Protein AF-A0A3M1HJJ0-F1 (afdb_mono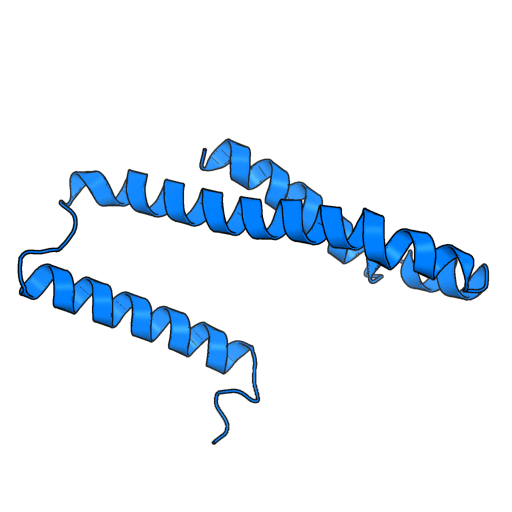mer)

Structure (mmCIF, N/CA/C/O backbone):
data_AF-A0A3M1HJJ0-F1
#
_entry.id   AF-A0A3M1HJJ0-F1
#
loop_
_atom_site.group_PDB
_atom_site.id
_atom_site.type_symbol
_atom_site.label_atom_id
_atom_site.label_alt_id
_atom_site.label_comp_id
_atom_site.label_asym_id
_atom_site.label_entity_id
_atom_site.label_seq_id
_atom_site.pdbx_PDB_ins_code
_atom_site.Cartn_x
_atom_site.Cartn_y
_atom_site.Cartn_z
_atom_site.occupancy
_atom_site.B_iso_or_equiv
_atom_site.auth_seq_id
_atom_site.auth_comp_id
_atom_site.auth_asym_id
_atom_site.auth_atom_id
_atom_site.pdbx_PDB_model_num
ATOM 1 N N . MET A 1 1 ? 11.87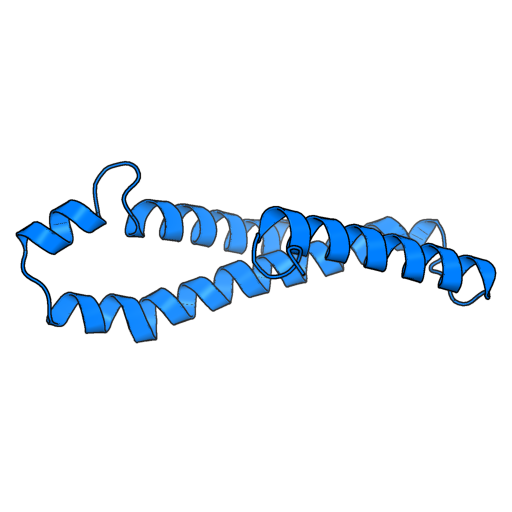2 -23.283 8.239 1.00 63.84 1 MET A N 1
ATOM 2 C CA . MET A 1 1 ? 11.939 -22.339 7.099 1.00 63.84 1 MET A CA 1
ATOM 3 C C . MET A 1 1 ? 11.517 -20.959 7.588 1.00 63.84 1 MET A C 1
ATOM 5 O O . MET A 1 1 ? 10.352 -20.778 7.900 1.00 63.84 1 MET A O 1
ATOM 9 N N . GLY A 1 2 ? 12.456 -20.017 7.734 1.00 82.94 2 GLY A N 1
ATOM 10 C CA . GLY A 1 2 ? 12.212 -18.729 8.414 1.00 82.94 2 GLY A CA 1
ATOM 11 C C . GLY A 1 2 ? 11.778 -17.566 7.514 1.00 82.94 2 GLY A C 1
ATOM 12 O O . GLY A 1 2 ? 11.660 -16.445 7.993 1.00 82.94 2 GLY A O 1
ATOM 13 N N . ILE A 1 3 ? 11.586 -17.804 6.215 1.00 85.75 3 ILE A N 1
ATOM 14 C CA . ILE A 1 3 ? 11.291 -16.746 5.241 1.00 85.75 3 ILE A CA 1
ATOM 15 C C . ILE A 1 3 ? 9.843 -16.249 5.332 1.00 85.75 3 ILE A C 1
ATOM 17 O O . ILE A 1 3 ? 9.631 -15.047 5.405 1.00 85.75 3 ILE A O 1
ATOM 21 N N . PHE A 1 4 ? 8.872 -17.163 5.437 1.00 88.44 4 PHE A N 1
ATOM 22 C CA . PHE A 1 4 ? 7.438 -16.849 5.518 1.00 88.44 4 PHE A CA 1
ATOM 23 C C . PHE A 1 4 ? 6.974 -16.408 6.912 1.00 88.44 4 PHE A C 1
ATOM 25 O O . PHE A 1 4 ? 5.844 -15.966 7.080 1.00 88.44 4 PHE A O 1
ATOM 32 N N . GLN A 1 5 ? 7.833 -16.539 7.924 1.00 92.75 5 GLN A N 1
ATOM 33 C CA . GLN A 1 5 ? 7.529 -16.116 9.295 1.00 92.75 5 GLN A CA 1
ATOM 34 C C . GLN A 1 5 ? 7.894 -14.647 9.556 1.00 92.75 5 GLN A C 1
ATOM 36 O O . GLN A 1 5 ? 7.530 -14.096 10.589 1.00 92.75 5 GLN A O 1
ATOM 41 N N . ASP A 1 6 ? 8.603 -14.005 8.625 1.00 94.06 6 ASP A N 1
ATOM 42 C CA . ASP A 1 6 ? 9.042 -12.616 8.719 1.00 94.06 6 ASP A CA 1
ATOM 43 C C . ASP A 1 6 ? 8.612 -11.867 7.452 1.00 94.06 6 ASP A C 1
ATOM 45 O O . ASP A 1 6 ? 9.056 -12.173 6.340 1.00 94.06 6 ASP A O 1
ATOM 49 N N . HIS A 1 7 ? 7.750 -10.863 7.621 1.00 91.62 7 HIS A N 1
ATOM 50 C CA . HIS A 1 7 ? 7.221 -10.084 6.503 1.00 91.62 7 HIS A CA 1
ATOM 51 C C . HIS A 1 7 ? 8.327 -9.372 5.715 1.00 91.62 7 HIS A C 1
ATOM 53 O O . HIS A 1 7 ? 8.228 -9.261 4.497 1.00 91.62 7 HIS A O 1
ATOM 59 N N . ARG A 1 8 ? 9.410 -8.930 6.367 1.00 93.56 8 ARG A N 1
ATOM 60 C CA . ARG A 1 8 ? 10.510 -8.221 5.697 1.00 93.56 8 ARG A CA 1
ATOM 61 C C . ARG A 1 8 ? 11.272 -9.162 4.784 1.00 93.56 8 ARG A C 1
ATOM 63 O O . ARG A 1 8 ? 11.564 -8.807 3.647 1.00 93.56 8 ARG A O 1
ATOM 70 N N . LYS A 1 9 ? 11.549 -10.374 5.269 1.00 94.88 9 LYS A N 1
ATOM 71 C CA . LYS A 1 9 ? 12.211 -11.415 4.474 1.00 94.88 9 LYS A CA 1
ATOM 72 C C . LYS A 1 9 ? 11.322 -11.858 3.321 1.00 94.88 9 LYS A C 1
ATOM 74 O O . LYS A 1 9 ? 11.800 -11.933 2.198 1.00 94.88 9 LYS A O 1
ATOM 79 N N . THR A 1 10 ? 10.031 -12.060 3.580 1.00 95.25 10 THR A N 1
ATOM 80 C CA . THR A 1 10 ? 9.055 -12.411 2.538 1.00 95.25 10 THR A CA 1
ATOM 81 C C . THR A 1 10 ? 9.014 -11.353 1.431 1.00 95.25 10 THR A C 1
ATOM 83 O O . THR A 1 10 ? 9.138 -11.695 0.256 1.00 95.25 10 THR A O 1
ATOM 86 N N . ILE A 1 11 ? 8.910 -10.069 1.792 1.00 93.69 11 ILE A N 1
ATOM 87 C CA . ILE A 1 11 ? 8.906 -8.958 0.830 1.00 93.69 11 ILE A CA 1
ATOM 88 C C . ILE A 1 11 ? 10.225 -8.919 0.052 1.00 93.69 11 ILE A C 1
ATOM 90 O O . ILE A 1 11 ? 10.203 -8.895 -1.177 1.00 93.69 11 ILE A O 1
ATOM 94 N N . ALA A 1 12 ? 11.368 -8.966 0.744 1.00 95.19 12 ALA A N 1
ATOM 95 C CA . ALA A 1 12 ? 12.682 -8.913 0.107 1.00 95.19 12 ALA A CA 1
ATOM 96 C C . ALA A 1 12 ? 12.875 -10.045 -0.912 1.00 95.19 12 ALA A C 1
ATOM 98 O O . ALA A 1 12 ? 13.359 -9.808 -2.017 1.00 95.19 12 ALA A O 1
ATOM 99 N N . THR A 1 13 ? 12.447 -11.263 -0.580 1.00 95.00 13 THR A N 1
ATOM 100 C CA . THR A 1 13 ? 12.502 -12.388 -1.518 1.00 95.00 13 THR A CA 1
ATOM 101 C C . THR A 1 13 ? 11.553 -12.200 -2.694 1.00 95.00 13 THR A C 1
ATOM 103 O O . THR A 1 13 ? 11.946 -12.502 -3.815 1.00 95.00 13 THR A O 1
ATOM 106 N N . GLY A 1 14 ? 10.348 -11.665 -2.483 1.00 94.06 14 GLY A N 1
ATOM 107 C CA . GLY A 1 14 ? 9.430 -11.346 -3.581 1.00 94.06 14 GLY A CA 1
ATOM 108 C C . GLY A 1 14 ? 10.051 -10.387 -4.602 1.00 94.06 14 GLY A C 1
ATOM 109 O O . GLY A 1 14 ? 10.003 -10.647 -5.802 1.00 94.06 14 GLY A O 1
ATOM 110 N N . PHE A 1 15 ? 10.714 -9.328 -4.131 1.00 95.00 15 PHE A N 1
ATOM 111 C CA . PHE A 1 15 ? 11.443 -8.396 -4.998 1.00 95.00 15 PHE A CA 1
ATOM 112 C C . PHE A 1 15 ? 12.648 -9.041 -5.688 1.00 95.00 15 PHE A C 1
ATOM 114 O O . PHE A 1 15 ? 12.839 -8.843 -6.886 1.00 95.00 15 PHE A O 1
ATOM 121 N N . ALA A 1 16 ? 13.440 -9.836 -4.963 1.00 96.69 16 ALA A N 1
ATOM 122 C CA . ALA A 1 16 ? 14.568 -10.556 -5.549 1.00 96.69 16 ALA A CA 1
ATOM 123 C C . ALA A 1 16 ? 14.106 -11.510 -6.663 1.00 96.69 16 ALA A C 1
ATOM 125 O O . ALA A 1 16 ? 14.694 -11.528 -7.742 1.00 96.69 16 ALA A O 1
ATOM 126 N N . LEU A 1 17 ? 13.014 -12.247 -6.435 1.00 96.69 17 LEU A N 1
ATOM 127 C CA . LEU A 1 17 ? 12.409 -13.121 -7.436 1.00 96.69 17 LEU A CA 1
ATOM 128 C C . LEU A 1 17 ? 11.915 -12.327 -8.652 1.00 96.69 17 LEU A C 1
ATOM 130 O O . LEU A 1 17 ? 12.200 -12.723 -9.777 1.00 96.69 17 LEU A O 1
ATOM 134 N N . ALA A 1 18 ? 11.227 -11.200 -8.449 1.00 95.00 18 ALA A N 1
ATOM 135 C CA . ALA A 1 18 ? 10.760 -10.354 -9.549 1.00 95.00 18 ALA A CA 1
ATOM 136 C C . ALA A 1 18 ? 11.920 -9.863 -10.435 1.00 95.00 18 ALA A C 1
ATOM 138 O O . ALA A 1 18 ? 11.825 -9.937 -11.658 1.00 95.00 18 ALA A O 1
ATOM 139 N N . ILE A 1 19 ? 13.036 -9.434 -9.832 1.00 96.31 19 ILE A N 1
ATOM 140 C CA . ILE A 1 19 ? 14.245 -9.023 -10.565 1.00 96.31 19 ILE A CA 1
ATOM 141 C C . ILE A 1 19 ? 14.816 -10.193 -11.369 1.00 96.31 19 ILE A C 1
ATOM 143 O O . ILE A 1 19 ? 15.128 -10.028 -12.546 1.00 96.31 19 ILE A O 1
ATOM 147 N N . VAL A 1 20 ? 14.926 -11.379 -10.763 1.00 97.94 20 VAL A N 1
ATOM 148 C CA . VAL A 1 20 ? 15.415 -12.580 -11.457 1.00 97.94 20 VAL A CA 1
ATOM 149 C C . VAL A 1 20 ? 14.535 -12.904 -12.665 1.00 97.94 20 VAL A C 1
ATOM 151 O O . VAL A 1 20 ? 15.064 -13.110 -13.753 1.00 97.94 20 VAL A O 1
ATOM 154 N N . LEU A 1 21 ? 13.207 -12.894 -12.513 1.00 96.69 21 LEU A N 1
ATOM 155 C CA . LEU A 1 21 ? 12.277 -13.168 -13.615 1.00 96.69 21 LEU A CA 1
ATOM 156 C C . LEU A 1 21 ? 12.386 -12.131 -14.740 1.00 96.69 21 LEU A C 1
ATOM 158 O O . LEU A 1 21 ? 12.385 -12.504 -15.910 1.00 96.69 21 LEU A O 1
ATOM 162 N N . ILE A 1 22 ? 12.539 -10.851 -14.395 1.00 95.50 22 ILE A N 1
ATOM 163 C CA . ILE A 1 22 ? 12.767 -9.774 -15.365 1.00 95.50 22 ILE A CA 1
ATOM 164 C C . ILE A 1 22 ? 14.057 -10.014 -16.161 1.00 95.50 22 ILE A C 1
ATOM 166 O O . ILE A 1 22 ? 14.042 -9.941 -17.389 1.00 95.50 22 ILE A O 1
ATOM 170 N N . VAL A 1 23 ? 15.164 -10.324 -15.479 1.00 96.62 23 VAL A N 1
ATOM 171 C CA . VAL A 1 23 ? 16.459 -10.581 -16.129 1.00 96.62 23 VAL A CA 1
ATOM 172 C C . VAL A 1 23 ? 16.373 -11.805 -17.037 1.00 96.62 23 VAL A C 1
ATOM 174 O O . VAL A 1 23 ? 16.832 -11.750 -18.175 1.00 96.62 23 VAL A O 1
ATOM 177 N N . LEU A 1 24 ? 15.751 -12.891 -16.573 1.00 97.44 24 LEU A N 1
ATOM 178 C CA . LEU A 1 24 ? 15.563 -14.097 -17.380 1.00 97.44 24 LEU A CA 1
ATOM 179 C C . LEU A 1 24 ? 14.712 -13.825 -18.626 1.00 97.44 24 LEU A C 1
ATOM 181 O O . LEU A 1 24 ? 15.102 -14.241 -19.714 1.00 97.44 24 LEU A O 1
ATOM 185 N N . GLY A 1 25 ? 13.607 -13.085 -18.495 1.00 96.38 25 GLY A N 1
ATOM 186 C CA . GLY A 1 25 ? 12.779 -12.680 -19.635 1.00 96.38 25 GLY A CA 1
ATOM 187 C C . GLY A 1 25 ? 13.556 -11.839 -20.650 1.00 96.38 25 GLY A C 1
ATOM 188 O O . GLY A 1 25 ? 13.463 -12.078 -21.852 1.00 96.38 25 GLY A O 1
ATOM 189 N N . GLN A 1 26 ? 14.402 -10.916 -20.182 1.00 94.88 26 GLN A N 1
ATOM 190 C CA . GLN A 1 26 ? 15.261 -10.114 -21.056 1.00 94.88 26 GLN A CA 1
ATOM 191 C C . GLN A 1 26 ? 16.274 -10.969 -21.827 1.00 94.88 26 GLN A C 1
ATOM 193 O O . GLN A 1 26 ? 16.446 -10.775 -23.029 1.00 94.88 26 GLN A O 1
ATOM 198 N N . LEU A 1 27 ? 16.927 -11.919 -21.151 1.00 96.06 27 LEU A N 1
ATOM 199 C CA . LEU 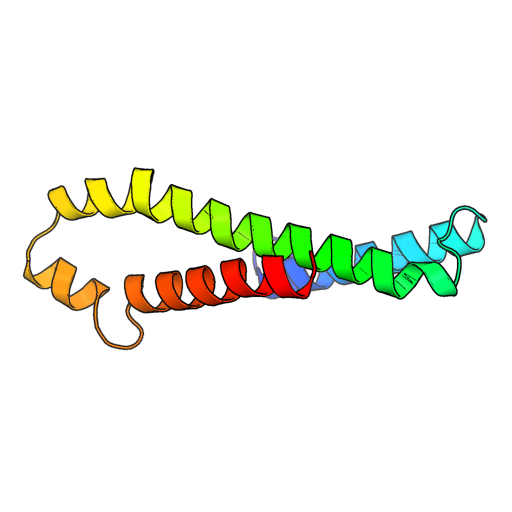A 1 27 ? 17.880 -12.844 -21.773 1.00 96.06 27 LEU A CA 1
ATOM 200 C C . LEU A 1 27 ? 17.201 -13.810 -22.757 1.00 96.06 27 LEU A C 1
ATOM 202 O O . LEU A 1 27 ? 17.826 -14.219 -23.731 1.00 96.06 27 LEU A O 1
ATOM 206 N N . ALA A 1 28 ? 15.931 -14.145 -22.523 1.00 97.06 28 ALA A N 1
ATOM 207 C CA . ALA A 1 28 ? 15.112 -14.971 -23.408 1.00 97.06 28 ALA A CA 1
ATOM 208 C C . ALA A 1 28 ? 14.509 -14.200 -24.601 1.00 97.06 28 ALA A C 1
ATOM 210 O O . ALA A 1 28 ? 13.875 -14.810 -25.456 1.00 97.06 28 ALA A O 1
ATOM 211 N N . GLY A 1 29 ? 14.699 -12.877 -24.678 1.00 95.44 29 GLY A N 1
ATOM 212 C CA . GLY A 1 29 ? 14.138 -12.037 -25.742 1.00 95.44 29 GLY A CA 1
ATOM 213 C C . GLY A 1 29 ? 12.668 -11.638 -25.546 1.00 95.44 29 GLY A C 1
ATOM 214 O O . GLY A 1 29 ? 12.088 -11.047 -26.451 1.00 95.44 29 GLY A O 1
ATOM 215 N N . GLU A 1 30 ? 12.079 -11.907 -24.377 1.00 94.19 30 GLU A N 1
ATOM 216 C CA . GLU A 1 30 ? 10.696 -11.537 -24.012 1.00 94.19 30 GLU A CA 1
ATOM 217 C C . GLU A 1 30 ? 10.619 -10.311 -23.076 1.00 94.19 30 GLU A C 1
ATOM 219 O O . GLU A 1 30 ? 9.561 -9.969 -22.545 1.00 94.19 30 GLU A O 1
ATOM 224 N N . GLY A 1 31 ? 11.752 -9.650 -22.828 1.00 92.12 31 GLY A N 1
ATOM 225 C CA . GLY A 1 31 ? 11.839 -8.477 -21.958 1.00 92.12 31 GLY A CA 1
ATOM 226 C C . GLY A 1 31 ? 11.223 -7.207 -22.555 1.00 92.12 31 GLY A C 1
ATOM 227 O O . GLY A 1 31 ? 11.045 -7.073 -23.765 1.00 92.12 31 GLY A O 1
ATOM 228 N N . LEU A 1 32 ? 10.926 -6.237 -21.686 1.00 93.25 32 LEU A N 1
ATOM 229 C CA . LEU A 1 32 ? 10.450 -4.916 -22.098 1.00 93.25 32 LEU A CA 1
ATOM 230 C C . LEU A 1 32 ? 11.562 -4.116 -22.790 1.00 93.25 32 LEU A C 1
ATOM 232 O O . LEU A 1 32 ? 12.709 -4.101 -22.336 1.00 93.25 32 LEU A O 1
ATOM 236 N N . ALA A 1 33 ? 11.200 -3.372 -23.836 1.00 94.44 33 ALA A N 1
ATOM 237 C CA . ALA A 1 33 ? 12.099 -2.400 -24.450 1.00 94.44 33 ALA A CA 1
ATOM 238 C C . ALA A 1 33 ? 12.490 -1.285 -23.458 1.00 94.44 33 ALA A C 1
ATOM 240 O O . ALA A 1 33 ? 11.742 -0.957 -22.532 1.00 94.44 33 ALA A O 1
ATOM 241 N N . ALA A 1 34 ? 13.681 -0.703 -23.646 1.00 91.88 34 ALA A N 1
ATOM 242 C CA . ALA A 1 34 ? 14.287 0.259 -22.719 1.00 91.88 34 ALA A CA 1
ATOM 243 C C . ALA A 1 34 ? 13.391 1.486 -22.436 1.00 91.88 34 ALA A C 1
ATOM 245 O O . ALA A 1 34 ? 13.299 1.958 -21.304 1.00 91.88 34 ALA A O 1
ATOM 246 N N . ASP A 1 35 ? 12.696 1.973 -23.457 1.00 95.25 35 ASP A N 1
ATOM 247 C CA . ASP A 1 35 ? 11.782 3.115 -23.415 1.00 95.25 35 ASP A CA 1
ATOM 248 C C . ASP A 1 35 ? 10.446 2.809 -22.712 1.00 95.25 35 ASP A C 1
ATOM 250 O O . ASP A 1 35 ? 9.786 3.717 -22.206 1.00 95.25 35 ASP A O 1
ATOM 254 N N . MET A 1 36 ? 10.064 1.533 -22.597 1.00 95.62 36 MET A N 1
ATOM 255 C CA . MET A 1 36 ? 8.801 1.112 -21.977 1.00 95.62 36 MET A CA 1
ATOM 256 C C . MET A 1 36 ? 8.865 0.999 -20.447 1.00 95.62 36 MET A C 1
ATOM 258 O O . MET A 1 36 ? 7.821 0.940 -19.790 1.00 95.62 36 MET A O 1
ATOM 262 N N . TRP A 1 37 ? 10.063 0.971 -19.856 1.00 94.12 37 TRP A N 1
ATOM 263 C CA . TRP A 1 37 ? 10.244 0.705 -18.423 1.00 94.12 37 TRP A CA 1
ATOM 264 C C . TRP A 1 37 ? 9.565 1.731 -17.521 1.00 94.12 37 TRP A C 1
ATOM 266 O O . TRP A 1 37 ? 8.957 1.352 -16.522 1.00 94.12 37 TRP A O 1
ATOM 276 N N . ILE A 1 38 ? 9.612 3.015 -17.880 1.00 95.50 38 ILE A N 1
ATOM 277 C CA . ILE A 1 38 ? 8.979 4.075 -17.083 1.00 95.50 38 ILE A CA 1
ATOM 278 C C . ILE A 1 38 ? 7.463 3.855 -17.022 1.00 95.50 38 ILE A C 1
ATOM 280 O O . ILE A 1 38 ? 6.882 3.869 -15.938 1.00 95.50 38 ILE A O 1
ATOM 284 N N . ALA A 1 39 ? 6.828 3.579 -18.164 1.00 96.00 39 ALA A N 1
ATOM 285 C CA . ALA A 1 39 ? 5.392 3.320 -18.230 1.00 96.00 39 ALA A CA 1
ATOM 286 C C . ALA A 1 39 ? 4.999 2.024 -17.499 1.00 96.00 39 ALA A C 1
ATOM 288 O O . ALA A 1 39 ? 3.957 1.970 -16.844 1.00 96.00 39 ALA A O 1
ATOM 289 N N . ALA A 1 40 ? 5.834 0.983 -17.574 1.00 95.38 40 ALA A N 1
ATOM 290 C CA . ALA A 1 40 ? 5.613 -0.268 -16.854 1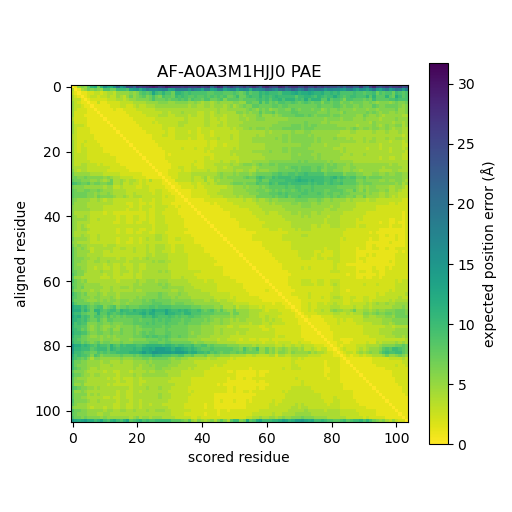.00 95.38 40 ALA A CA 1
ATOM 291 C C . ALA A 1 40 ? 5.706 -0.083 -15.330 1.00 95.38 40 ALA A C 1
ATOM 293 O O . ALA A 1 40 ? 4.839 -0.566 -14.599 1.00 95.38 40 ALA A O 1
ATOM 294 N N . LEU A 1 41 ? 6.709 0.659 -14.851 1.00 95.12 41 LEU A N 1
ATOM 295 C CA . LEU A 1 41 ? 6.873 0.980 -13.432 1.00 95.12 41 LEU A CA 1
ATOM 296 C C . LEU A 1 41 ? 5.759 1.893 -12.917 1.00 95.12 41 LEU A C 1
ATOM 298 O O . LEU A 1 41 ? 5.255 1.649 -11.824 1.00 95.12 41 LEU A O 1
ATOM 302 N N . ALA A 1 42 ? 5.332 2.886 -13.704 1.00 97.44 42 ALA A N 1
ATOM 303 C CA . ALA A 1 42 ? 4.172 3.711 -13.375 1.00 97.44 42 ALA A CA 1
ATOM 304 C C . ALA A 1 42 ? 2.918 2.837 -13.231 1.00 97.44 42 ALA A C 1
ATOM 306 O O . ALA A 1 42 ? 2.285 2.835 -12.183 1.00 97.44 42 ALA A O 1
ATOM 307 N N . ARG A 1 43 ? 2.625 1.969 -14.206 1.00 96.56 43 ARG A N 1
ATOM 308 C CA . ARG A 1 43 ? 1.483 1.044 -14.126 1.00 96.56 43 ARG A CA 1
ATOM 309 C C . ARG A 1 43 ? 1.549 0.129 -12.900 1.00 96.56 43 ARG A C 1
ATOM 311 O O . ARG A 1 43 ? 0.546 -0.064 -12.217 1.00 96.56 43 ARG A O 1
ATOM 318 N N . TRP A 1 44 ? 2.724 -0.421 -12.599 1.00 95.75 44 TRP A N 1
ATOM 319 C CA . TRP A 1 44 ? 2.919 -1.259 -11.418 1.00 95.75 44 TRP A CA 1
ATOM 320 C C . TRP A 1 44 ? 2.711 -0.474 -10.113 1.00 95.75 44 TRP A C 1
ATOM 322 O O . TRP A 1 44 ? 2.000 -0.941 -9.221 1.00 95.75 44 TRP A O 1
ATOM 332 N N . GLY A 1 45 ? 3.239 0.751 -10.031 1.00 97.44 45 GLY A N 1
ATOM 333 C CA . GLY A 1 45 ? 2.999 1.678 -8.926 1.00 97.44 45 GLY A CA 1
ATOM 334 C C . GLY A 1 45 ? 1.519 2.032 -8.760 1.00 97.44 45 GLY A C 1
ATOM 335 O O . GLY A 1 45 ? 1.010 1.998 -7.640 1.00 97.44 45 GLY A O 1
ATOM 336 N N . HIS A 1 46 ? 0.803 2.281 -9.861 1.00 98.25 46 HIS A N 1
ATOM 337 C CA . HIS A 1 46 ? -0.636 2.544 -9.868 1.00 98.25 46 HIS A CA 1
ATOM 338 C C . HIS A 1 46 ? -1.421 1.362 -9.290 1.00 98.25 46 HIS A C 1
ATOM 340 O O . HIS A 1 46 ? -2.288 1.555 -8.439 1.00 98.25 46 HIS A O 1
ATOM 346 N N . PHE A 1 47 ? -1.090 0.126 -9.681 1.00 97.81 47 PHE A N 1
ATOM 347 C CA . PHE A 1 47 ? -1.746 -1.064 -9.137 1.00 97.81 47 PHE A CA 1
ATOM 348 C C . PHE A 1 47 ? -1.484 -1.245 -7.641 1.00 97.81 47 PHE A C 1
ATOM 350 O O . PHE A 1 47 ? -2.426 -1.486 -6.890 1.00 97.81 47 PHE A O 1
ATOM 357 N N . LEU A 1 48 ? -0.243 -1.080 -7.175 1.00 96.62 48 LEU A N 1
ATOM 358 C CA . LEU A 1 48 ? 0.069 -1.169 -5.743 1.00 96.62 48 LEU A CA 1
ATOM 359 C C . LEU A 1 48 ? -0.644 -0.084 -4.924 1.00 96.62 48 LEU A C 1
ATOM 361 O O . LEU A 1 48 ? -1.186 -0.363 -3.848 1.00 96.62 48 LEU A O 1
ATOM 365 N N . ALA A 1 49 ? -0.676 1.142 -5.445 1.00 98.31 49 ALA A N 1
ATOM 366 C CA . ALA A 1 49 ? -1.393 2.260 -4.847 1.00 98.31 49 ALA A CA 1
ATOM 367 C C . ALA A 1 49 ? -2.905 1.991 -4.792 1.00 98.31 49 ALA A C 1
ATOM 369 O O . ALA A 1 49 ? -3.520 2.166 -3.740 1.00 98.31 49 ALA A O 1
ATOM 370 N N . GLY A 1 50 ? -3.483 1.478 -5.881 1.00 98.25 50 GLY A N 1
ATOM 371 C CA . GLY A 1 50 ? -4.899 1.129 -5.983 1.00 98.25 50 GLY A CA 1
ATOM 372 C C . GLY A 1 50 ? -5.297 0.000 -5.036 1.00 98.25 50 GLY A C 1
ATOM 373 O O . GLY A 1 50 ? -6.289 0.129 -4.320 1.00 98.25 50 GLY A O 1
ATOM 374 N N . ILE A 1 51 ? -4.490 -1.063 -4.948 1.00 98.00 51 ILE A N 1
ATOM 375 C CA . ILE A 1 51 ? -4.695 -2.160 -3.989 1.00 98.00 51 ILE A CA 1
ATOM 376 C C . ILE A 1 51 ? -4.680 -1.621 -2.556 1.00 98.00 51 ILE A C 1
ATOM 378 O O . ILE A 1 51 ? -5.558 -1.957 -1.763 1.00 98.00 51 ILE A O 1
ATOM 382 N N . THR A 1 52 ? -3.721 -0.753 -2.227 1.00 97.81 52 THR A N 1
ATOM 383 C CA . THR A 1 52 ? -3.625 -0.142 -0.893 1.00 97.81 52 THR A CA 1
ATOM 384 C C . THR A 1 52 ? -4.840 0.738 -0.597 1.00 97.81 52 THR A C 1
ATOM 386 O O . THR A 1 52 ? -5.446 0.623 0.468 1.00 97.81 52 THR A O 1
ATOM 389 N N . TRP A 1 53 ? -5.225 1.597 -1.541 1.00 98.50 53 TRP A N 1
ATOM 390 C CA . TRP A 1 53 ? -6.340 2.526 -1.391 1.00 98.50 53 TRP A CA 1
ATOM 391 C C . TRP A 1 53 ? -7.679 1.802 -1.227 1.00 98.50 53 TRP A C 1
ATOM 393 O O . TRP A 1 53 ? -8.364 1.991 -0.220 1.00 98.50 53 TRP A O 1
ATOM 403 N N . ILE A 1 54 ? -8.034 0.947 -2.187 1.00 98.31 54 ILE A N 1
ATOM 404 C CA . ILE A 1 54 ? -9.311 0.229 -2.193 1.00 98.31 54 ILE A CA 1
ATOM 405 C C . ILE A 1 54 ? -9.349 -0.827 -1.084 1.00 98.31 54 ILE A C 1
ATOM 407 O O . ILE A 1 54 ? -10.374 -0.978 -0.421 1.00 98.31 54 ILE A O 1
ATOM 411 N N . GLY A 1 55 ? -8.229 -1.496 -0.797 1.00 98.38 55 GLY A N 1
ATOM 412 C CA . GLY A 1 55 ? -8.130 -2.428 0.327 1.00 98.38 55 GLY A CA 1
ATOM 413 C C . GLY A 1 55 ? -8.429 -1.755 1.670 1.00 98.38 55 GLY A C 1
ATOM 414 O O . GLY A 1 55 ? -9.222 -2.270 2.460 1.00 98.38 55 GLY A O 1
ATOM 415 N N . LEU A 1 56 ? -7.867 -0.565 1.912 1.00 98.31 56 LEU A N 1
ATOM 416 C CA . LEU A 1 56 ? -8.167 0.214 3.117 1.00 98.31 56 LEU A CA 1
ATOM 417 C C . LEU A 1 56 ? -9.592 0.775 3.112 1.00 98.31 56 LEU A C 1
ATOM 419 O O . LEU A 1 56 ? -10.225 0.810 4.166 1.00 98.31 56 LEU A O 1
ATOM 423 N N . LEU A 1 57 ? -10.131 1.152 1.947 1.00 98.12 57 LEU A N 1
ATOM 424 C CA . LEU A 1 57 ? -11.530 1.561 1.820 1.00 98.12 57 LEU A CA 1
ATOM 425 C C . LEU A 1 57 ? -12.469 0.441 2.279 1.00 98.12 57 LEU A C 1
ATOM 427 O O . LEU A 1 57 ? -13.368 0.677 3.087 1.00 98.12 57 LEU A O 1
ATOM 431 N N . TYR A 1 58 ? -12.247 -0.784 1.809 1.00 98.38 58 TYR A N 1
ATOM 432 C CA . TYR A 1 58 ? -13.039 -1.944 2.209 1.00 98.38 58 TYR A CA 1
ATOM 433 C C . TYR A 1 58 ? -12.860 -2.280 3.684 1.00 98.38 58 TYR A C 1
ATOM 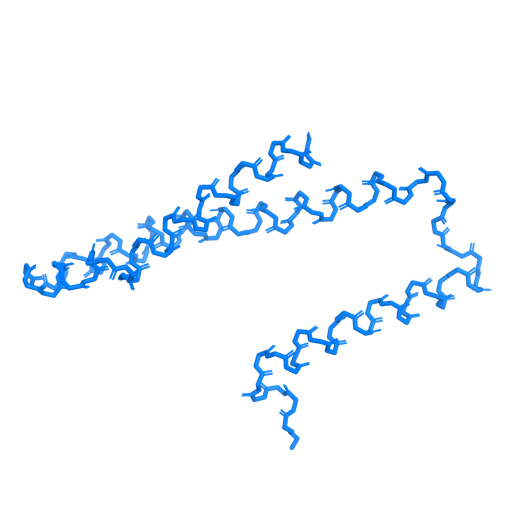435 O O . TYR A 1 58 ? -13.852 -2.520 4.372 1.00 98.38 58 TYR A O 1
ATOM 443 N N . TYR A 1 59 ? -11.633 -2.211 4.202 1.00 97.69 59 TYR A N 1
ATOM 444 C CA . TYR A 1 59 ? -11.386 -2.356 5.634 1.00 97.69 59 TYR A CA 1
ATOM 445 C C . TYR A 1 59 ? -12.200 -1.342 6.456 1.00 97.69 59 TYR A C 1
ATOM 447 O O . TYR A 1 59 ? -12.867 -1.728 7.415 1.00 97.69 59 TYR A O 1
ATOM 455 N N . PHE A 1 60 ? -12.220 -0.062 6.075 1.00 97.06 60 PHE A N 1
ATOM 456 C CA . PHE A 1 60 ? -12.981 0.949 6.812 1.00 97.06 60 PHE A CA 1
ATOM 457 C C . PHE A 1 60 ? -14.490 0.718 6.770 1.00 97.06 60 PHE A C 1
ATOM 459 O O . PHE A 1 60 ? -15.152 0.842 7.804 1.00 97.06 60 PHE A O 1
ATOM 466 N N . ASN A 1 61 ? -15.028 0.376 5.600 1.00 96.62 61 ASN A N 1
ATOM 467 C CA . ASN A 1 61 ? -16.469 0.245 5.404 1.00 96.62 61 ASN A CA 1
ATOM 468 C C . ASN A 1 61 ? -17.021 -1.052 5.996 1.00 96.62 61 ASN A C 1
ATOM 470 O O . ASN A 1 61 ? -18.008 -1.023 6.727 1.00 96.62 61 ASN A O 1
ATOM 474 N N . PHE A 1 62 ? -16.378 -2.183 5.712 1.00 97.44 62 PHE A N 1
ATOM 475 C CA . PHE A 1 62 ? -16.934 -3.496 6.033 1.00 97.44 62 PHE A CA 1
ATOM 476 C C . PHE A 1 62 ? -16.427 -4.074 7.353 1.00 97.44 62 PHE A C 1
ATOM 478 O O . PHE A 1 62 ? -17.094 -4.929 7.925 1.00 97.44 62 PHE A O 1
ATOM 485 N N . VAL A 1 63 ? -15.270 -3.623 7.851 1.00 96.62 63 VAL A N 1
ATOM 486 C CA . VAL A 1 63 ? -14.642 -4.201 9.052 1.00 96.62 63 VAL A CA 1
ATOM 487 C C . VAL A 1 63 ? -14.610 -3.196 10.198 1.00 96.62 63 VAL A C 1
ATOM 489 O O . VAL A 1 63 ? -15.229 -3.421 11.236 1.00 96.62 63 VAL A O 1
ATOM 492 N N . GLN A 1 64 ? -13.922 -2.066 10.023 1.00 95.69 64 GLN A N 1
ATOM 493 C CA . GLN A 1 64 ? -13.675 -1.114 11.106 1.00 95.69 64 GLN A CA 1
ATOM 494 C C . GLN A 1 64 ? -14.966 -0.459 11.614 1.00 95.69 64 GLN A C 1
ATOM 496 O O . GLN A 1 64 ? -15.179 -0.393 12.822 1.00 95.69 64 GLN A O 1
ATOM 501 N N . THR A 1 65 ? -15.824 0.029 10.713 1.00 94.88 65 THR A N 1
ATOM 502 C CA . THR A 1 65 ? -17.039 0.764 11.106 1.00 94.88 65 THR A CA 1
ATOM 503 C C . THR A 1 65 ? -18.013 -0.107 11.912 1.00 94.88 65 THR A C 1
ATOM 505 O O . THR A 1 65 ? -18.387 0.312 13.010 1.00 94.88 65 THR A O 1
ATOM 508 N N . PRO A 1 66 ? -18.367 -1.335 11.478 1.00 95.19 66 PRO A N 1
ATOM 509 C CA . PRO A 1 66 ? -19.166 -2.242 12.303 1.00 95.19 66 PRO A CA 1
ATOM 510 C C . PRO A 1 66 ? -18.472 -2.635 13.612 1.00 95.19 66 PRO A C 1
ATOM 512 O O . PRO A 1 66 ? -19.111 -2.633 14.661 1.00 95.19 66 PRO A O 1
ATOM 515 N N . ALA A 1 67 ? -17.160 -2.905 13.590 1.00 94.12 67 ALA A N 1
ATOM 516 C CA . ALA A 1 67 ? -16.412 -3.237 14.805 1.00 94.12 67 ALA A CA 1
ATOM 517 C C . ALA A 1 67 ? -16.461 -2.103 15.842 1.00 94.12 67 ALA A C 1
ATOM 519 O O . ALA A 1 67 ? -16.532 -2.356 17.043 1.00 94.12 67 ALA A O 1
ATOM 520 N N . PHE A 1 68 ? -16.499 -0.844 15.398 1.00 94.19 68 PHE A N 1
ATOM 521 C CA . PHE A 1 68 ? -16.645 0.294 16.301 1.00 94.19 68 PHE A CA 1
ATOM 522 C C . PHE A 1 68 ? -18.011 0.345 16.983 1.00 94.19 68 PHE A C 1
ATOM 524 O O . PHE A 1 68 ? -18.108 0.896 18.075 1.00 94.19 68 PHE A O 1
ATOM 531 N N . ALA A 1 69 ? -19.066 -0.245 16.428 1.00 92.88 69 ALA A N 1
ATOM 532 C CA . ALA A 1 69 ? -20.338 -0.334 17.143 1.00 92.88 69 ALA A CA 1
ATOM 533 C C . ALA A 1 69 ? -20.248 -1.232 18.395 1.00 92.88 69 ALA A C 1
ATOM 535 O O . ALA A 1 69 ? -21.003 -1.026 19.339 1.00 92.88 69 ALA A O 1
ATOM 536 N N . ALA A 1 70 ? -19.300 -2.175 18.428 1.00 94.06 70 ALA A N 1
ATOM 537 C CA . ALA A 1 70 ? -19.176 -3.192 19.472 1.00 94.06 70 ALA A CA 1
ATOM 538 C C . ALA A 1 70 ? -18.180 -2.855 20.602 1.00 94.06 70 ALA A C 1
ATOM 540 O O . ALA A 1 70 ? -18.034 -3.640 21.536 1.00 94.06 70 ALA A O 1
ATOM 541 N N . VAL A 1 71 ? -17.477 -1.719 20.536 1.00 94.88 71 VAL A N 1
ATOM 542 C CA . VAL A 1 71 ? -16.434 -1.342 21.515 1.00 94.88 71 VAL A CA 1
ATOM 543 C C . VAL A 1 71 ? -16.812 -0.093 22.316 1.00 94.88 71 VAL A C 1
ATOM 545 O O . VAL A 1 71 ? -17.576 0.758 21.848 1.00 94.88 71 VAL A O 1
ATOM 548 N N . SER A 1 72 ? -16.244 0.044 23.519 1.00 96.81 72 SER A N 1
ATOM 549 C CA . SER A 1 72 ? -16.481 1.191 24.405 1.00 96.81 72 SER A CA 1
ATOM 550 C C . SER A 1 72 ? -15.923 2.501 23.829 1.00 96.81 72 SER A C 1
ATOM 552 O O . SER A 1 72 ? -15.061 2.507 22.945 1.00 96.81 72 SER A O 1
ATOM 554 N N . ALA A 1 73 ? -16.402 3.639 24.340 1.00 94.25 73 ALA A N 1
ATOM 555 C CA . ALA A 1 73 ? -15.908 4.956 23.933 1.00 94.25 73 ALA A CA 1
ATOM 556 C C . ALA A 1 73 ? -14.413 5.153 24.251 1.00 94.25 73 ALA A C 1
ATOM 558 O O . ALA A 1 73 ? -13.690 5.737 23.446 1.00 94.25 73 ALA A O 1
ATOM 559 N N . GLU A 1 74 ? -13.944 4.615 25.378 1.00 95.62 74 GLU A N 1
ATOM 560 C CA . GLU A 1 74 ? -12.535 4.661 25.779 1.00 95.62 74 GLU A CA 1
ATOM 561 C C . GLU A 1 74 ? -11.648 3.890 24.792 1.00 95.62 74 GLU A C 1
ATOM 563 O O . GLU A 1 74 ? -10.679 4.439 24.271 1.00 95.62 74 GLU A O 1
ATOM 568 N N . THR A 1 75 ? -12.043 2.667 24.413 1.00 94.94 75 THR A N 1
ATOM 569 C CA . THR A 1 75 ? -11.314 1.884 23.404 1.00 94.94 75 THR A CA 1
ATOM 570 C C . THR A 1 75 ? -11.271 2.597 22.054 1.00 94.94 75 THR A C 1
ATOM 572 O O . THR A 1 75 ? -10.239 2.586 21.385 1.00 94.94 75 THR A O 1
ATOM 575 N N . LYS A 1 76 ? -12.360 3.264 21.642 1.00 93.31 76 LYS A N 1
ATOM 576 C CA . LYS A 1 76 ? -12.343 4.092 20.423 1.00 93.31 76 LYS A CA 1
ATOM 577 C C . LYS A 1 76 ? -11.304 5.198 20.538 1.00 93.31 76 LYS A C 1
ATOM 579 O O . LYS A 1 76 ? -10.481 5.331 19.638 1.00 93.31 76 LYS A O 1
ATOM 584 N N . ALA A 1 77 ? -11.314 5.965 21.627 1.00 93.88 77 ALA A N 1
ATOM 585 C CA . ALA A 1 77 ? -10.356 7.049 21.828 1.00 93.88 77 ALA A CA 1
ATOM 586 C C . ALA A 1 77 ? -8.904 6.546 21.715 1.00 93.88 77 ALA A C 1
ATOM 588 O O . ALA A 1 77 ? -8.095 7.150 21.008 1.00 93.88 77 ALA A O 1
ATOM 589 N N . ASP A 1 78 ? -8.611 5.381 22.295 1.00 94.75 78 ASP A N 1
ATOM 590 C CA . ASP A 1 78 ? -7.303 4.733 22.195 1.00 94.75 78 ASP A CA 1
ATOM 591 C C . ASP A 1 78 ? -6.920 4.325 20.764 1.00 94.75 78 ASP A C 1
ATOM 593 O O . ASP A 1 78 ? -5.765 4.465 20.358 1.00 94.75 78 ASP A O 1
ATOM 597 N N . LEU A 1 79 ? -7.872 3.848 19.958 1.00 94.88 79 LEU A N 1
ATOM 598 C CA . LEU A 1 79 ? -7.631 3.500 18.551 1.00 94.88 79 LEU A CA 1
ATOM 599 C C . LEU A 1 79 ? -7.364 4.737 17.674 1.00 94.88 79 LEU A C 1
ATOM 601 O O . LEU A 1 79 ? -6.644 4.640 16.672 1.00 94.88 79 LEU A O 1
ATOM 605 N N . PHE A 1 80 ? -7.923 5.889 18.054 1.00 95.00 80 PHE A N 1
ATOM 606 C CA . PHE A 1 80 ? -7.814 7.170 17.348 1.00 95.00 80 PHE A CA 1
ATOM 607 C C . PHE A 1 80 ? -6.669 8.076 17.824 1.00 95.00 80 PHE A C 1
ATOM 609 O O . PHE A 1 80 ? -6.455 9.136 17.218 1.00 95.00 80 PHE A O 1
ATOM 616 N N . LYS A 1 81 ? -5.928 7.683 18.868 1.00 94.31 81 LYS A N 1
ATOM 617 C CA . LYS A 1 81 ? -4.805 8.467 19.401 1.00 94.31 81 LYS A CA 1
ATOM 618 C C . LYS A 1 81 ? -3.707 8.707 18.368 1.00 94.31 81 LYS A C 1
ATOM 620 O O . LYS A 1 81 ? -3.712 8.148 17.267 1.00 94.31 81 LYS A O 1
ATOM 625 N N . GLU A 1 82 ? -2.759 9.575 18.701 1.00 89.56 82 GLU A N 1
ATOM 626 C CA . GLU A 1 82 ? -1.595 9.794 17.848 1.00 89.56 82 GLU A 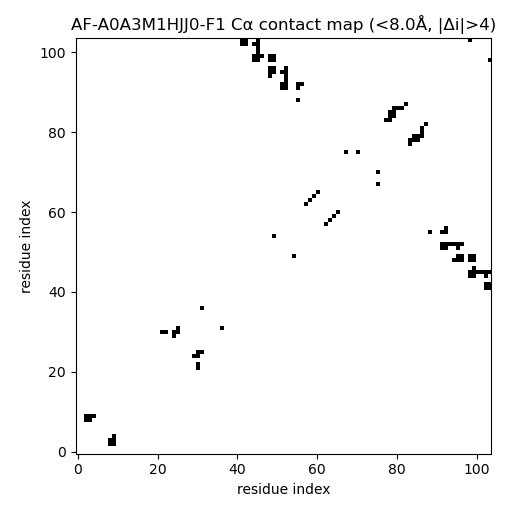CA 1
ATOM 627 C C . GLU A 1 82 ? -0.842 8.478 17.628 1.00 89.56 82 GLU A C 1
ATOM 629 O O . GLU A 1 82 ? -0.649 7.697 18.555 1.00 89.56 82 GLU A O 1
ATOM 634 N N . GLN A 1 83 ? -0.497 8.185 16.372 1.00 86.69 83 GLN A N 1
ATOM 635 C CA . GLN A 1 83 ? 0.023 6.872 15.979 1.00 86.69 83 GLN A CA 1
ATOM 636 C C . GLN A 1 83 ? -0.898 5.706 16.402 1.00 86.69 83 GLN A C 1
ATOM 638 O O . GLN A 1 83 ? -0.451 4.580 16.597 1.00 86.69 83 GLN A O 1
ATOM 643 N N . GLY A 1 84 ? -2.200 5.943 16.540 1.00 92.69 84 GLY A N 1
ATOM 644 C CA . GLY A 1 84 ? -3.212 4.906 16.687 1.00 92.69 84 GLY A CA 1
ATOM 645 C C . GLY A 1 84 ? -3.416 4.139 15.381 1.00 92.69 84 GLY A C 1
ATOM 646 O O . GLY A 1 84 ? -2.982 4.562 14.302 1.00 92.69 84 GLY A O 1
ATOM 647 N N . LEU A 1 85 ? -4.092 2.992 15.469 1.00 95.00 85 LEU A N 1
ATOM 648 C CA . LEU A 1 85 ? -4.395 2.149 14.310 1.00 95.00 85 LEU A CA 1
ATOM 649 C C . LEU A 1 85 ? -5.117 2.944 13.215 1.00 95.00 85 LEU A C 1
ATOM 651 O O . LEU A 1 85 ? -4.706 2.902 12.055 1.00 95.00 85 LEU A O 1
ATOM 655 N N . VAL A 1 86 ? -6.140 3.716 13.596 1.00 95.50 86 VAL A N 1
ATOM 656 C CA . VAL A 1 86 ? -6.988 4.429 12.633 1.00 95.50 86 VAL A CA 1
ATOM 657 C C . VAL A 1 86 ? -6.209 5.521 11.915 1.00 95.50 86 VAL A C 1
ATOM 659 O O . VAL A 1 86 ? -6.285 5.629 10.695 1.00 95.50 86 VAL A O 1
ATOM 662 N N . ARG A 1 87 ? -5.401 6.306 12.641 1.00 95.19 87 ARG A N 1
ATOM 663 C CA . ARG A 1 87 ? -4.601 7.379 12.031 1.00 95.19 87 ARG A CA 1
ATOM 664 C C . ARG A 1 87 ? -3.553 6.836 11.060 1.00 95.19 87 ARG A C 1
ATOM 666 O O . ARG A 1 87 ? -3.368 7.418 9.995 1.00 95.19 87 ARG A O 1
ATOM 673 N N . ARG A 1 88 ? -2.912 5.704 11.383 1.00 96.25 88 ARG A N 1
ATOM 674 C CA . ARG A 1 88 ? -1.994 5.023 10.453 1.00 96.25 88 ARG A CA 1
ATOM 675 C C . ARG A 1 88 ? -2.718 4.542 9.203 1.00 96.25 88 ARG A C 1
ATOM 677 O O . ARG A 1 88 ? -2.239 4.787 8.101 1.00 96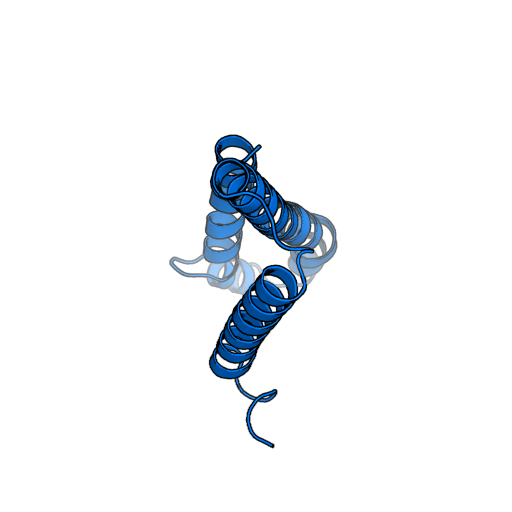.25 88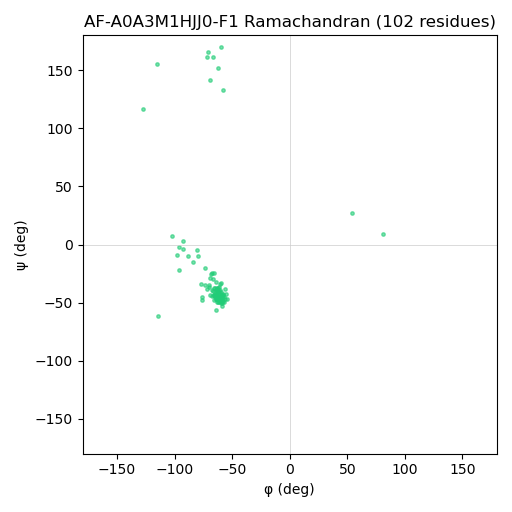 ARG A O 1
ATOM 684 N N . ALA A 1 89 ? -3.869 3.895 9.367 1.00 97.19 89 ALA A N 1
ATOM 685 C CA . ALA A 1 89 ? -4.660 3.428 8.237 1.00 97.19 89 ALA A CA 1
ATOM 686 C C . ALA A 1 89 ? -5.109 4.603 7.348 1.00 97.19 89 ALA A C 1
ATOM 688 O O . ALA A 1 89 ? -4.986 4.529 6.131 1.00 97.19 89 ALA A O 1
ATOM 689 N N . LEU A 1 90 ? -5.555 5.721 7.934 1.00 96.94 90 LEU A N 1
ATOM 690 C CA . LEU A 1 90 ? -5.949 6.920 7.186 1.00 96.94 90 LEU A CA 1
ATOM 691 C C . LEU A 1 90 ? -4.774 7.569 6.448 1.00 96.94 90 LEU A C 1
ATOM 693 O O . LEU A 1 90 ? -4.951 8.049 5.331 1.00 96.94 90 LEU A O 1
ATOM 697 N N . TRP A 1 91 ? -3.577 7.580 7.040 1.00 97.31 91 TRP A N 1
ATOM 698 C CA . TRP A 1 91 ? -2.373 8.048 6.354 1.00 97.31 91 TRP A CA 1
ATOM 699 C C . TRP A 1 91 ? -2.109 7.226 5.090 1.00 97.31 91 TRP A C 1
ATOM 701 O O . TRP A 1 91 ? -2.031 7.788 3.999 1.00 97.31 91 TRP A O 1
ATOM 711 N N . TRP A 1 92 ? -2.066 5.898 5.214 1.00 97.88 92 TRP A N 1
ATOM 712 C CA . TRP A 1 92 ? -1.876 5.007 4.067 1.00 97.88 92 TRP A CA 1
ATOM 713 C C . TRP A 1 92 ? -2.999 5.112 3.037 1.00 97.88 92 TRP A C 1
ATOM 715 O O . TRP A 1 92 ? -2.721 5.104 1.845 1.00 97.88 92 TRP A O 1
ATOM 725 N N . PHE A 1 93 ? -4.247 5.279 3.474 1.00 98.38 93 PHE A N 1
ATOM 726 C CA . PHE A 1 93 ? -5.384 5.481 2.579 1.00 98.38 93 PHE A CA 1
ATOM 727 C C . PHE A 1 93 ? -5.220 6.748 1.733 1.00 98.38 93 PHE A C 1
ATOM 729 O O . PHE A 1 93 ? -5.399 6.704 0.519 1.00 98.38 93 PHE A O 1
ATOM 736 N N . ARG A 1 94 ? -4.826 7.867 2.358 1.00 98.00 94 ARG A N 1
ATOM 737 C CA . ARG A 1 94 ? -4.617 9.151 1.669 1.00 98.00 94 ARG A CA 1
ATOM 738 C C . ARG A 1 94 ? -3.507 9.063 0.628 1.00 98.00 94 ARG A C 1
ATOM 740 O O . ARG A 1 94 ? -3.704 9.483 -0.507 1.00 98.00 94 ARG A O 1
ATOM 747 N N . TRP A 1 95 ? -2.352 8.524 1.009 1.00 98.00 95 TRP A N 1
ATOM 748 C CA . TRP A 1 95 ? -1.217 8.425 0.091 1.00 98.00 95 TRP A CA 1
ATOM 749 C C . TRP A 1 95 ? -1.419 7.344 -0.963 1.00 98.00 95 TRP A C 1
ATOM 751 O O . TRP A 1 95 ? -1.053 7.567 -2.109 1.00 98.00 95 TRP A O 1
ATOM 761 N N . GLY A 1 96 ? -2.078 6.233 -0.627 1.00 97.94 96 GLY A N 1
ATOM 762 C CA . GLY A 1 96 ? -2.509 5.235 -1.604 1.00 97.94 96 GLY A CA 1
ATOM 763 C C . GLY A 1 96 ? -3.405 5.856 -2.674 1.00 97.94 96 GLY A C 1
ATOM 764 O O . GLY A 1 96 ? -3.111 5.723 -3.857 1.00 97.94 96 GLY A O 1
ATOM 765 N N . ALA A 1 97 ? -4.429 6.620 -2.277 1.00 98.06 97 ALA A N 1
ATOM 766 C CA . ALA A 1 97 ? -5.284 7.334 -3.225 1.00 98.06 97 ALA A CA 1
ATOM 767 C C . ALA A 1 97 ? -4.478 8.323 -4.081 1.00 98.06 97 ALA A C 1
ATOM 769 O O . ALA A 1 97 ? -4.563 8.295 -5.305 1.00 98.06 97 ALA A O 1
ATOM 770 N N . MET A 1 98 ? -3.637 9.159 -3.465 1.00 98.44 98 MET A N 1
ATOM 771 C CA . MET A 1 98 ? -2.852 10.144 -4.213 1.00 98.44 98 MET A CA 1
ATOM 772 C C . MET A 1 98 ? -1.867 9.500 -5.197 1.00 98.44 98 MET A C 1
ATOM 774 O O . MET A 1 98 ? -1.712 9.991 -6.312 1.00 98.44 98 MET A O 1
ATOM 778 N N . PHE A 1 99 ? -1.245 8.376 -4.838 1.00 98.12 99 PHE A N 1
ATOM 779 C CA . PHE A 1 99 ? -0.337 7.674 -5.741 1.00 98.12 99 PHE A CA 1
ATOM 780 C C . PHE A 1 99 ? -1.048 7.037 -6.935 1.00 98.12 99 PHE A C 1
ATOM 782 O O . PHE A 1 99 ? -0.427 6.923 -7.987 1.00 98.12 99 PHE A O 1
ATOM 789 N N . THR A 1 100 ? -2.342 6.703 -6.842 1.00 97.81 100 THR A N 1
ATOM 790 C CA . THR A 1 100 ? -3.093 6.301 -8.045 1.00 97.81 100 THR A CA 1
ATOM 791 C C . THR A 1 100 ? -3.209 7.434 -9.064 1.00 97.81 100 THR A C 1
ATOM 793 O O . THR A 1 100 ? -3.166 7.155 -10.253 1.00 97.81 100 THR A O 1
ATOM 796 N N . LEU A 1 101 ? -3.268 8.698 -8.628 1.00 96.38 101 LEU A N 1
ATOM 797 C CA . LEU A 1 101 ? -3.263 9.855 -9.533 1.00 96.38 101 LEU A CA 1
ATOM 798 C C . LEU A 1 101 ? -1.866 10.169 -10.078 1.00 96.38 101 LEU A C 1
ATOM 800 O O . LEU A 1 101 ? -1.736 10.632 -11.199 1.00 96.38 101 LEU A O 1
ATOM 804 N N . ILE A 1 102 ? -0.819 9.954 -9.277 1.00 96.88 102 ILE A N 1
ATOM 805 C CA . ILE A 1 102 ? 0.567 10.221 -9.697 1.00 96.88 102 ILE A CA 1
ATOM 806 C C . ILE A 1 102 ? 1.038 9.193 -10.732 1.00 96.88 102 ILE A C 1
ATOM 808 O O . ILE A 1 102 ? 1.787 9.531 -11.643 1.00 96.88 102 ILE A O 1
ATOM 812 N N . PHE A 1 103 ? 0.640 7.933 -10.564 1.00 96.19 103 PHE A N 1
ATOM 813 C CA . PHE A 1 103 ? 1.077 6.830 -11.414 1.00 96.19 103 PHE A CA 1
ATOM 814 C C . PHE A 1 103 ? 0.085 6.457 -12.530 1.00 96.19 103 PHE A C 1
ATOM 816 O O . PHE A 1 103 ? 0.420 5.603 -13.354 1.00 96.19 103 PHE A O 1
ATOM 823 N N . GLY A 1 104 ? -1.127 7.024 -12.516 1.00 86.12 104 GLY A N 1
ATOM 824 C CA . GLY A 1 104 ? -2.245 6.691 -13.410 1.00 86.12 104 GLY A CA 1
ATOM 825 C C . GLY A 1 104 ? -2.611 7.777 -14.401 1.00 86.12 104 GLY A C 1
ATOM 826 O O . GLY A 1 104 ? -2.197 8.935 -14.194 1.00 86.12 104 GLY A O 1
#

pLDDT: mean 95.09, std 4.16, range [63.84, 98.5]

Solvent-accessible surface area (backbone atoms only — not comparable to full-atom values): 5628 Å² total; per-residue (Å²): 129,74,45,86,80,31,71,67,51,39,51,53,49,52,54,52,51,52,52,50,53,50,52,50,32,42,76,71,72,72,42,83,57,86,85,49,49,66,61,52,52,27,48,52,46,17,50,55,16,41,52,46,20,52,51,45,50,48,43,46,65,74,46,50,52,60,53,55,75,78,52,55,72,65,60,49,53,58,37,59,32,89,90,12,64,53,50,50,52,50,51,50,29,53,51,16,48,52,36,29,62,74,33,92

Radius of gyration: 18.99 Å; Cα contacts (8 Å, |Δi|>4): 66; chains: 1; bounding box: 38×33×52 Å

Sequence (104 aa):
MGIFQDHRKTIATGFALAIVLIVLGQLAGEGLAADMWIAALARWGHFLAGITWIGLLYYFNFVQTPAFAAVSAETKADLFKEQGLVRRALWWFRWGAM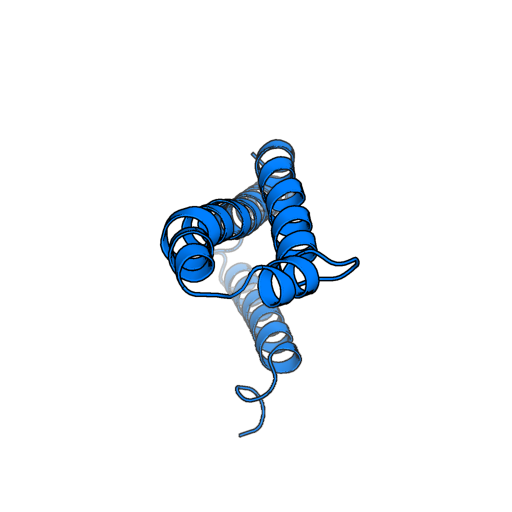FTLIFG

Secondary structure (DSSP, 8-state):
--STT-HHHHHHHHHHHHHHHHHHHHHTT-SPPGGGHHHHHHHHHHHHHHHHHHHHHHIIIIIIHHHHHTS-HHHHHHHHSTT-HHHHHHHHHHHHHHHHHHH-

Foldseek 3Di:
DCQVVDPVSVVVVVVVVVVVVQVVCVVVVNHDDPVCVLLVVLVVQLVVLQCLQVVLVCCVPPPVVVVVVVDDPVVVCQQVDDVHVVVVSVVSNVVSVVSNVVSD

Mean predicted aligned error: 4.16 Å